Protein AF-A0A949N7Z2-F1 (afdb_monomer)

Radius of gyration: 15.38 Å; Cα contacts (8 Å, |Δi|>4): 351; chains: 1; 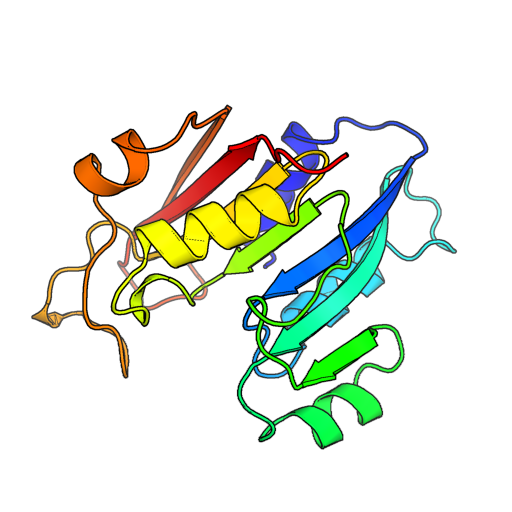bounding box: 38×38×43 Å

Sequence (173 aa):
MVDLLPTIRRLFPSNDIELKVLDVGPRTGAGSALLAQLHDPRSRGKLKMRVTAMDINPRYAKYARYRFPQIDYKVGNIFDTKETYDLVICSHVIEHMNSALQFVNRLVELARSFVVVACPWKEPPERFGTGHIWSVTEEFIDNFDIVDKTVYEGVFYKRGSELIIFAIPGSAE

Structure (mmCIF, N/CA/C/O backbone):
data_AF-A0A949N7Z2-F1
#
_entry.id   AF-A0A949N7Z2-F1
#
loop_
_atom_site.group_PDB
_atom_site.id
_atom_site.type_symbol
_atom_site.label_atom_id
_atom_site.label_alt_id
_atom_site.label_comp_id
_atom_site.label_asym_id
_atom_site.label_entity_id
_atom_site.label_seq_id
_atom_site.pdbx_PDB_ins_code
_atom_site.Cartn_x
_atom_site.Cartn_y
_atom_site.Cartn_z
_atom_site.occupancy
_atom_site.B_iso_or_equiv
_atom_site.auth_seq_id
_atom_site.auth_comp_id
_atom_site.auth_asym_id
_atom_site.auth_atom_id
_atom_site.pdbx_PDB_model_num
ATOM 1 N N . MET A 1 1 ? 8.153 -3.322 2.356 1.00 90.44 1 MET A N 1
ATOM 2 C CA . MET A 1 1 ? 7.463 -3.510 3.659 1.00 90.44 1 MET A CA 1
ATOM 3 C C . MET A 1 1 ? 8.256 -2.962 4.842 1.00 90.44 1 MET A C 1
ATOM 5 O O . MET A 1 1 ? 7.750 -2.055 5.481 1.00 90.44 1 MET A O 1
ATOM 9 N N . VAL A 1 2 ? 9.464 -3.459 5.160 1.00 91.56 2 VAL A N 1
ATOM 10 C CA . VAL A 1 2 ? 10.256 -2.936 6.305 1.00 91.56 2 VAL A CA 1
ATOM 11 C C . VAL A 1 2 ? 10.481 -1.425 6.195 1.00 91.56 2 VAL A C 1
ATOM 13 O O . VAL A 1 2 ? 10.274 -0.703 7.167 1.00 91.56 2 VAL A O 1
ATOM 16 N N . ASP A 1 3 ? 10.781 -0.951 4.986 1.00 92.31 3 ASP A N 1
ATOM 17 C CA . ASP A 1 3 ? 10.988 0.472 4.697 1.00 92.31 3 ASP A CA 1
ATOM 18 C C . ASP A 1 3 ? 9.745 1.345 4.950 1.00 92.31 3 ASP A C 1
ATOM 20 O O . ASP A 1 3 ? 9.874 2.550 5.132 1.00 92.31 3 ASP A O 1
ATOM 24 N N . LEU A 1 4 ? 8.543 0.755 5.021 1.00 94.62 4 LEU A N 1
ATOM 25 C CA . LEU A 1 4 ? 7.292 1.483 5.271 1.00 94.62 4 LEU A CA 1
ATOM 26 C C . LEU A 1 4 ? 7.057 1.772 6.754 1.00 94.62 4 LEU A C 1
ATOM 28 O O . LEU A 1 4 ? 6.265 2.651 7.092 1.00 94.62 4 LEU A O 1
ATOM 32 N N . LEU A 1 5 ? 7.721 1.042 7.657 1.00 93.94 5 LEU A N 1
ATOM 33 C CA . LEU A 1 5 ? 7.472 1.144 9.097 1.00 93.94 5 LEU A CA 1
ATOM 34 C C . LEU A 1 5 ? 7.698 2.561 9.657 1.00 93.94 5 LEU A C 1
ATOM 36 O O . LEU A 1 5 ? 6.887 2.987 10.484 1.00 93.94 5 LEU A O 1
ATOM 40 N N . PRO A 1 6 ? 8.738 3.320 9.249 1.00 94.38 6 PRO A N 1
ATOM 41 C CA . PRO A 1 6 ? 8.899 4.705 9.683 1.00 94.38 6 PRO A CA 1
ATOM 42 C C . PRO A 1 6 ? 7.728 5.604 9.265 1.00 94.38 6 PRO A C 1
ATOM 44 O O . PRO A 1 6 ? 7.231 6.354 10.103 1.00 94.38 6 PRO A O 1
ATOM 47 N N . THR A 1 7 ? 7.255 5.495 8.018 1.00 96.19 7 THR A N 1
ATOM 48 C CA . THR A 1 7 ? 6.094 6.254 7.520 1.00 96.19 7 THR A CA 1
ATOM 49 C C . THR A 1 7 ? 4.829 5.888 8.289 1.00 96.19 7 THR A C 1
ATOM 51 O O . THR A 1 7 ? 4.172 6.770 8.833 1.00 96.19 7 THR A O 1
ATOM 54 N N . ILE A 1 8 ? 4.537 4.595 8.456 1.00 95.69 8 ILE A N 1
ATOM 55 C CA . ILE A 1 8 ? 3.367 4.124 9.218 1.00 95.69 8 ILE A CA 1
ATOM 56 C C . ILE A 1 8 ? 3.365 4.693 10.647 1.00 95.69 8 ILE A C 1
ATOM 58 O O . ILE A 1 8 ? 2.331 5.138 11.136 1.00 95.69 8 ILE A O 1
ATOM 62 N N . ARG A 1 9 ? 4.522 4.731 11.319 1.00 93.06 9 ARG A N 1
ATOM 63 C CA . ARG A 1 9 ? 4.643 5.283 12.680 1.00 93.06 9 ARG A CA 1
ATOM 64 C C . ARG A 1 9 ? 4.422 6.793 12.754 1.00 93.06 9 ARG A C 1
ATOM 66 O O . ARG A 1 9 ? 3.962 7.265 13.790 1.00 93.06 9 ARG A O 1
ATOM 73 N N . ARG A 1 10 ? 4.775 7.543 11.704 1.00 95.00 10 ARG A N 1
ATOM 74 C CA . ARG A 1 10 ? 4.495 8.986 11.622 1.00 95.00 10 ARG A CA 1
ATOM 75 C C . ARG A 1 10 ? 3.010 9.257 11.402 1.00 95.00 10 ARG A C 1
ATOM 77 O O . ARG A 1 10 ? 2.476 10.156 12.036 1.00 95.00 10 ARG A O 1
ATOM 84 N N . LEU A 1 11 ? 2.359 8.459 10.554 1.00 95.88 11 LEU A N 1
ATOM 85 C CA . LEU A 1 11 ? 0.931 8.592 10.240 1.00 95.88 11 LEU A CA 1
ATOM 86 C C . LEU A 1 11 ? 0.024 8.173 11.402 1.00 95.88 11 LEU A C 1
ATOM 88 O O . LEU A 1 11 ? -1.022 8.773 11.622 1.00 95.88 11 LEU A O 1
ATOM 92 N N . PHE A 1 12 ? 0.441 7.165 12.168 1.00 94.44 12 PHE A N 1
ATOM 93 C CA . PHE A 1 12 ? -0.285 6.658 13.330 1.00 94.44 12 PHE A CA 1
ATOM 94 C C . PHE A 1 12 ? 0.573 6.799 14.595 1.00 94.44 12 PHE A C 1
ATOM 96 O O . PHE A 1 12 ? 1.094 5.800 15.111 1.00 94.44 12 PHE A O 1
ATOM 103 N N . PRO A 1 13 ? 0.770 8.036 15.097 1.00 87.44 13 PRO A N 1
ATOM 104 C CA . PRO A 1 13 ? 1.550 8.263 16.302 1.00 87.44 13 PRO A CA 1
ATOM 105 C C . PRO A 1 13 ? 0.893 7.551 17.492 1.00 87.44 13 PRO A C 1
ATOM 107 O O . PRO A 1 13 ? -0.326 7.533 17.629 1.00 87.44 13 PRO A O 1
ATOM 110 N N . SER A 1 14 ? 1.731 6.921 18.320 1.00 69.56 14 SER A N 1
ATOM 111 C CA . SER A 1 14 ? 1.378 5.941 19.363 1.00 69.56 14 SER A CA 1
ATOM 112 C C . SER A 1 14 ? 0.103 6.248 20.167 1.00 69.56 14 SER A C 1
ATOM 114 O O . SER A 1 14 ? 0.172 6.851 21.237 1.00 69.56 14 SER A O 1
ATOM 116 N N . ASN A 1 15 ? -1.017 5.687 19.718 1.00 73.62 15 ASN A N 1
ATOM 117 C CA . ASN A 1 15 ? -2.274 5.559 20.450 1.00 73.62 15 ASN A CA 1
ATOM 118 C C . ASN A 1 15 ? -2.603 4.067 20.590 1.00 73.62 15 ASN A C 1
ATOM 120 O O . ASN A 1 15 ? -2.108 3.268 19.797 1.00 73.62 15 ASN A O 1
ATOM 124 N N . ASP A 1 16 ? -3.372 3.682 21.609 1.00 86.19 16 ASP A N 1
ATOM 125 C CA . ASP A 1 16 ? -3.867 2.306 21.752 1.00 86.19 16 ASP A CA 1
ATOM 126 C C . ASP A 1 16 ? -4.958 2.070 20.696 1.00 86.19 16 ASP A C 1
ATOM 128 O O . ASP A 1 16 ? -6.128 2.385 20.915 1.00 86.19 16 ASP A O 1
ATOM 132 N N . ILE A 1 17 ? -4.539 1.665 19.495 1.00 92.94 17 ILE A N 1
ATOM 133 C CA . ILE A 1 17 ? -5.394 1.563 18.308 1.00 92.94 17 ILE A CA 1
ATOM 134 C C . ILE A 1 17 ? -5.172 0.237 17.591 1.00 92.94 17 ILE A C 1
ATOM 136 O O . ILE A 1 17 ? -4.050 -0.268 17.487 1.00 92.94 17 ILE A O 1
ATOM 140 N N . GLU A 1 18 ? -6.252 -0.298 17.034 1.00 95.50 18 GLU A N 1
ATOM 141 C CA . GLU A 1 18 ? -6.232 -1.469 16.169 1.00 95.50 18 GLU A CA 1
ATOM 142 C C . GLU A 1 18 ? -6.704 -1.082 14.772 1.00 95.50 18 GLU A C 1
ATOM 144 O O . GLU A 1 18 ? -7.826 -0.619 14.599 1.00 95.50 18 GLU A O 1
ATOM 149 N N . LEU A 1 19 ? -5.829 -1.268 13.783 1.00 97.06 19 LEU A N 1
ATOM 150 C CA . LEU A 1 19 ? -6.104 -0.932 12.391 1.00 97.06 19 LEU A CA 1
ATOM 151 C C . LEU A 1 19 ? -6.522 -2.170 11.599 1.00 97.06 19 LEU A C 1
ATOM 153 O O . LEU A 1 19 ? -5.870 -3.218 11.656 1.00 97.06 19 LEU A O 1
ATOM 157 N N . LYS A 1 20 ? -7.553 -2.027 10.770 1.00 98.12 20 LYS A N 1
ATOM 158 C CA . LYS A 1 20 ? -7.827 -2.930 9.653 1.00 98.12 20 LYS A CA 1
ATOM 159 C C . LYS A 1 20 ? -6.954 -2.500 8.472 1.00 98.12 20 LYS A C 1
ATOM 161 O O . LYS A 1 20 ? -7.095 -1.387 7.976 1.00 98.12 20 LYS A O 1
ATOM 166 N N . VAL A 1 21 ? -6.056 -3.371 8.022 1.00 98.62 21 VAL A N 1
ATOM 167 C CA . VAL A 1 21 ? -5.046 -3.046 7.002 1.00 98.62 21 VAL A CA 1
ATOM 168 C C . VAL A 1 21 ? -5.258 -3.886 5.749 1.00 98.62 21 VAL A C 1
ATOM 170 O O . VAL A 1 21 ? -5.445 -5.099 5.852 1.00 98.62 21 VAL A O 1
ATOM 173 N N . LEU A 1 22 ? -5.191 -3.255 4.578 1.00 98.81 22 LEU A N 1
ATOM 174 C CA . LEU A 1 22 ? -5.117 -3.930 3.282 1.00 98.81 22 LEU A CA 1
ATOM 175 C C . LEU A 1 22 ? -3.716 -3.766 2.692 1.00 98.81 22 LEU A C 1
ATOM 177 O O . LEU A 1 22 ? -3.254 -2.646 2.529 1.00 98.81 22 LEU A O 1
ATOM 181 N N . ASP A 1 23 ? -3.066 -4.866 2.331 1.00 98.75 23 ASP A N 1
ATOM 182 C CA . ASP A 1 23 ? -1.839 -4.884 1.529 1.00 98.75 23 ASP A CA 1
ATOM 183 C C . ASP A 1 23 ? -2.171 -5.374 0.111 1.00 98.75 23 ASP A C 1
ATOM 185 O O . ASP A 1 23 ? -2.605 -6.518 -0.070 1.00 98.75 23 ASP A O 1
ATOM 189 N N . VAL A 1 24 ? -2.029 -4.492 -0.880 1.00 98.62 24 VAL A N 1
ATOM 190 C CA . VAL A 1 24 ? -2.390 -4.723 -2.286 1.00 98.62 24 VAL A CA 1
ATOM 191 C C . VAL A 1 24 ? -1.158 -5.140 -3.084 1.00 98.62 24 VAL A C 1
ATOM 193 O O . VAL A 1 24 ? -0.130 -4.469 -3.052 1.00 98.62 24 VAL A O 1
ATOM 196 N N . GLY A 1 25 ? -1.279 -6.239 -3.831 1.00 97.56 25 GLY A N 1
ATOM 197 C CA . GLY A 1 25 ? -0.173 -6.857 -4.574 1.00 97.56 25 GLY A CA 1
ATOM 198 C C . GLY A 1 25 ? 0.922 -7.481 -3.692 1.00 97.56 25 GLY A C 1
ATOM 199 O O . GLY A 1 25 ? 2.108 -7.317 -3.979 1.00 97.56 25 GLY A O 1
ATOM 200 N N . PRO A 1 26 ? 0.579 -8.231 -2.627 1.00 96.88 26 PRO A N 1
ATOM 201 C CA . PRO A 1 26 ? 1.540 -8.784 -1.673 1.00 96.88 26 PRO A CA 1
ATOM 202 C C . PRO A 1 26 ? 2.389 -9.929 -2.254 1.00 96.88 26 PRO A C 1
ATOM 204 O O . PRO A 1 26 ? 3.306 -10.426 -1.586 1.00 96.88 26 PRO A O 1
ATOM 207 N N . ARG A 1 27 ? 2.056 -10.423 -3.457 1.00 95.44 27 ARG A N 1
ATOM 208 C CA . ARG A 1 27 ? 2.659 -11.576 -4.128 1.00 95.44 27 ARG A CA 1
ATOM 209 C C . ARG A 1 27 ? 2.687 -12.808 -3.229 1.00 95.44 27 ARG A C 1
ATOM 211 O O . ARG A 1 27 ? 1.705 -13.531 -3.145 1.00 95.44 27 ARG A O 1
ATOM 218 N N . THR A 1 28 ? 3.790 -13.073 -2.533 1.00 97.00 28 THR A N 1
ATOM 219 C CA . THR A 1 28 ? 3.919 -14.246 -1.651 1.00 97.00 28 THR A CA 1
ATOM 220 C C . THR A 1 28 ? 3.220 -14.077 -0.302 1.00 97.00 28 THR A C 1
ATOM 222 O O . THR A 1 28 ? 3.041 -15.071 0.398 1.00 97.00 28 THR A O 1
ATOM 225 N N . GLY A 1 29 ? 2.861 -12.849 0.088 1.00 97.69 29 GLY A N 1
ATOM 226 C CA . GLY A 1 29 ? 2.313 -12.537 1.413 1.00 97.69 29 GLY A CA 1
ATOM 227 C C . GLY A 1 29 ? 3.365 -12.387 2.516 1.00 97.69 29 GLY A C 1
ATOM 228 O O . GLY A 1 29 ? 3.009 -12.097 3.652 1.00 97.69 29 GLY A O 1
ATOM 229 N N . ALA A 1 30 ? 4.659 -12.556 2.219 1.00 97.25 30 ALA A N 1
ATOM 230 C CA . ALA A 1 30 ? 5.707 -12.519 3.243 1.00 97.25 30 ALA A CA 1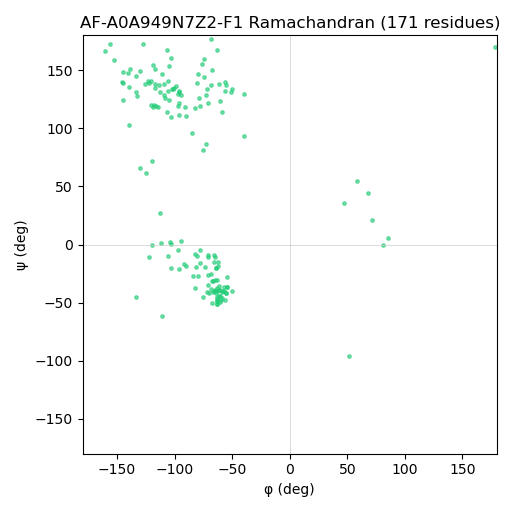
ATOM 231 C C . ALA A 1 30 ? 5.843 -11.139 3.917 1.00 97.25 30 ALA A C 1
ATOM 233 O O . ALA A 1 30 ? 6.027 -11.062 5.131 1.00 97.25 30 ALA A O 1
ATOM 234 N N . GLY A 1 31 ? 5.720 -10.052 3.145 1.00 96.94 31 GLY A N 1
ATOM 235 C CA . GLY A 1 31 ? 5.715 -8.689 3.683 1.00 96.94 31 GLY A CA 1
ATOM 236 C C . GLY A 1 31 ? 4.517 -8.450 4.601 1.00 96.94 31 GLY A C 1
ATOM 237 O O . GLY A 1 31 ? 4.692 -8.059 5.753 1.00 96.94 31 GLY A O 1
ATOM 238 N N . SER A 1 32 ? 3.313 -8.772 4.128 1.00 98.25 32 SER A N 1
ATOM 239 C CA . SER A 1 32 ? 2.068 -8.657 4.898 1.00 98.25 32 SER A CA 1
ATOM 240 C C . SER A 1 32 ? 2.122 -9.482 6.189 1.00 98.25 32 SER A C 1
ATOM 242 O O . SER A 1 32 ? 1.710 -9.020 7.250 1.00 98.25 32 SER A O 1
ATOM 244 N N . ALA A 1 33 ? 2.693 -10.687 6.124 1.00 98.19 33 ALA A N 1
ATOM 245 C CA . ALA A 1 33 ? 2.874 -11.576 7.266 1.00 98.19 33 ALA A CA 1
ATOM 246 C C . ALA A 1 33 ? 3.842 -11.019 8.317 1.00 98.19 33 ALA A C 1
ATOM 248 O O . ALA A 1 33 ? 3.576 -11.152 9.513 1.00 98.19 33 ALA A O 1
ATOM 249 N N . LEU A 1 34 ? 4.939 -10.388 7.883 1.00 97.25 34 LEU A N 1
ATOM 250 C CA . LEU A 1 34 ? 5.863 -9.690 8.776 1.00 97.25 34 LEU A CA 1
ATOM 251 C C . LEU A 1 34 ? 5.165 -8.516 9.471 1.00 97.25 34 LEU A C 1
ATOM 253 O O . LEU A 1 34 ? 5.290 -8.367 10.684 1.00 97.25 34 LEU A O 1
ATOM 257 N N . LEU A 1 35 ? 4.401 -7.717 8.718 1.00 96.94 35 LEU A N 1
ATOM 258 C CA . LEU A 1 35 ? 3.638 -6.596 9.267 1.00 96.94 35 LEU A CA 1
ATOM 259 C C . LEU A 1 35 ? 2.634 -7.074 10.329 1.00 96.94 35 LEU A C 1
ATOM 261 O O . LEU A 1 35 ? 2.619 -6.549 11.441 1.00 96.94 35 LEU A O 1
ATOM 265 N N . ALA A 1 36 ? 1.868 -8.125 10.023 1.00 97.31 36 ALA A N 1
ATOM 266 C CA . ALA A 1 36 ? 0.918 -8.734 10.953 1.00 97.31 36 ALA A CA 1
ATOM 267 C C . ALA A 1 36 ? 1.596 -9.268 12.224 1.00 97.31 36 ALA A C 1
ATOM 269 O O . ALA A 1 36 ? 1.062 -9.123 13.318 1.00 97.31 36 ALA A O 1
ATOM 270 N N . GLN A 1 37 ? 2.788 -9.858 12.098 1.00 96.44 37 GLN A N 1
ATOM 271 C CA . GLN A 1 37 ? 3.530 -10.386 13.242 1.00 96.44 37 GLN A CA 1
ATOM 272 C C . GLN A 1 37 ? 4.067 -9.273 14.154 1.00 96.44 37 GLN A C 1
ATOM 274 O O . GLN A 1 37 ? 3.996 -9.396 15.377 1.00 96.44 37 GLN A O 1
ATOM 279 N N . LEU A 1 38 ? 4.590 -8.184 13.581 1.00 94.81 38 LEU A N 1
ATOM 280 C CA . LEU A 1 38 ? 5.096 -7.038 14.347 1.00 94.81 38 LEU A CA 1
ATOM 281 C C . LEU A 1 38 ? 3.980 -6.297 15.099 1.00 94.81 38 LEU A C 1
ATOM 283 O O . LEU A 1 38 ? 4.223 -5.761 16.181 1.00 94.81 38 LEU A O 1
ATOM 287 N N . HIS A 1 39 ? 2.771 -6.294 14.539 1.00 95.12 39 HIS A N 1
ATOM 288 C CA . HIS A 1 39 ? 1.603 -5.580 15.055 1.00 95.12 39 HIS A CA 1
ATOM 289 C C . HIS A 1 39 ? 0.494 -6.516 15.560 1.00 95.12 39 HIS A C 1
ATOM 291 O O . HIS A 1 39 ? -0.678 -6.138 15.574 1.00 95.12 39 HIS A O 1
ATOM 297 N N . ASP A 1 40 ? 0.850 -7.728 15.998 1.00 95.44 40 ASP A N 1
ATOM 298 C CA . ASP A 1 40 ? -0.122 -8.725 16.459 1.00 95.44 40 ASP A CA 1
ATOM 299 C C . ASP A 1 40 ? -0.995 -8.141 17.594 1.00 95.44 40 ASP A C 1
ATOM 301 O O . ASP A 1 40 ? -0.439 -7.571 18.548 1.00 95.44 40 ASP A O 1
ATOM 305 N N . PRO A 1 41 ? -2.335 -8.280 17.548 1.00 91.75 41 PRO A N 1
ATOM 306 C CA . PRO A 1 41 ? -3.230 -7.796 18.603 1.00 91.75 41 PRO A CA 1
ATOM 307 C C . PRO A 1 41 ? -2.880 -8.313 20.007 1.00 91.75 41 PRO A C 1
ATOM 309 O O . PRO A 1 41 ? -3.087 -7.615 20.995 1.00 91.75 41 PRO A O 1
ATOM 312 N N . ARG A 1 42 ? -2.265 -9.497 20.109 1.00 92.00 42 ARG A N 1
ATOM 313 C CA . ARG A 1 42 ? -1.827 -10.118 21.372 1.00 92.00 42 ARG A CA 1
ATOM 314 C C . ARG A 1 42 ? -0.481 -9.594 21.878 1.00 92.00 42 ARG A C 1
ATOM 316 O O . ARG A 1 42 ? -0.054 -9.958 22.972 1.00 92.00 42 ARG A O 1
ATOM 323 N N . SER A 1 43 ? 0.228 -8.783 21.090 1.00 91.38 43 SER A N 1
ATOM 324 C CA . SER A 1 43 ? 1.493 -8.167 21.510 1.00 91.38 43 SER A CA 1
ATOM 325 C C . SER A 1 43 ? 1.271 -7.123 22.619 1.00 91.38 43 SER A C 1
ATOM 327 O O . SER A 1 43 ? 0.142 -6.802 22.977 1.00 91.38 43 SER A O 1
ATOM 329 N N . ARG A 1 44 ? 2.342 -6.517 23.146 1.00 90.19 44 ARG A N 1
ATOM 330 C CA . ARG A 1 44 ? 2.249 -5.349 24.052 1.00 90.19 44 ARG A CA 1
ATOM 331 C C . ARG A 1 44 ? 2.371 -3.996 23.334 1.00 90.19 44 ARG A C 1
ATOM 333 O O . ARG A 1 44 ? 2.398 -2.962 23.991 1.00 90.19 44 ARG A O 1
ATOM 340 N N . GLY A 1 45 ? 2.487 -3.988 22.001 1.00 89.50 45 GLY A N 1
ATOM 341 C CA . GLY A 1 45 ? 2.572 -2.747 21.221 1.00 89.50 45 GLY A CA 1
ATOM 342 C C . GLY A 1 45 ? 1.262 -1.958 21.264 1.00 89.50 45 GLY A C 1
ATOM 343 O O . GLY A 1 45 ? 0.207 -2.566 21.371 1.00 89.50 45 GLY A O 1
ATOM 344 N N . LYS A 1 46 ? 1.312 -0.628 21.169 1.00 91.94 46 LYS A N 1
ATOM 345 C CA . LYS A 1 46 ? 0.098 0.214 21.161 1.00 91.94 46 LYS A CA 1
ATOM 346 C C . LYS A 1 46 ? -0.600 0.256 19.796 1.00 91.94 46 LYS A C 1
ATOM 348 O O . LYS A 1 46 ? -1.806 0.410 19.725 1.00 91.94 46 LYS A O 1
ATOM 353 N N . LEU A 1 47 ? 0.162 0.062 18.720 1.00 93.88 47 LEU A N 1
ATOM 354 C CA . LEU A 1 47 ? -0.358 -0.031 17.359 1.00 93.88 47 LEU A CA 1
ATOM 355 C C . LEU A 1 47 ? -0.551 -1.500 16.974 1.00 93.88 47 LEU A C 1
ATOM 357 O O . LEU A 1 47 ? 0.440 -2.223 16.811 1.00 93.88 47 LEU A O 1
ATOM 361 N N . LYS A 1 48 ? -1.807 -1.920 16.821 1.00 95.81 48 LYS A N 1
ATOM 362 C CA . LYS A 1 48 ? -2.199 -3.262 16.369 1.00 95.81 48 LYS A CA 1
ATOM 363 C C . LYS A 1 48 ? -2.680 -3.238 14.927 1.00 95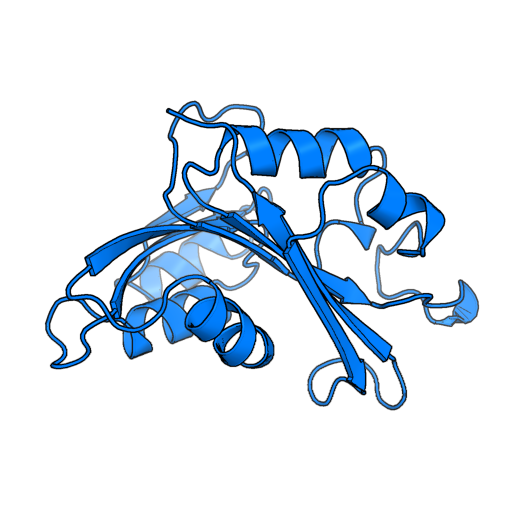.81 48 LYS A C 1
ATOM 365 O O . LYS A 1 48 ? -3.190 -2.222 14.462 1.00 95.81 48 LYS A O 1
ATOM 370 N N . MET A 1 49 ? -2.558 -4.366 14.232 1.00 96.81 49 MET A N 1
ATOM 371 C CA . MET A 1 49 ? -3.038 -4.502 12.858 1.00 96.81 49 MET A CA 1
ATOM 372 C C . MET A 1 49 ? -3.689 -5.861 12.609 1.00 96.81 49 MET A C 1
ATOM 374 O O . MET A 1 49 ? -3.130 -6.905 12.949 1.00 96.81 49 MET A O 1
ATOM 378 N N . ARG A 1 50 ? -4.836 -5.848 11.925 1.00 97.94 50 ARG A N 1
ATOM 379 C CA . ARG A 1 50 ? -5.402 -7.011 11.231 1.00 97.94 50 ARG A CA 1
ATOM 380 C C . ARG A 1 50 ? -5.145 -6.865 9.742 1.00 97.94 50 ARG A C 1
ATOM 382 O O . ARG A 1 50 ? -5.738 -6.006 9.096 1.00 97.94 50 ARG A O 1
ATOM 389 N N . VAL A 1 51 ? -4.258 -7.699 9.208 1.00 98.56 51 VAL A N 1
ATOM 390 C CA . VAL A 1 51 ? -3.774 -7.565 7.831 1.00 98.56 51 VAL A CA 1
ATOM 391 C C . VAL A 1 51 ? -4.540 -8.496 6.895 1.00 98.56 51 VAL A C 1
ATOM 393 O O . VAL A 1 51 ? -4.498 -9.719 7.034 1.00 98.56 51 VAL A O 1
ATOM 396 N N . THR A 1 52 ? -5.210 -7.897 5.914 1.00 98.69 52 THR A N 1
ATOM 397 C CA . THR A 1 52 ? -5.692 -8.561 4.700 1.00 98.69 52 THR A CA 1
ATOM 398 C C . THR A 1 52 ? -4.667 -8.345 3.596 1.00 98.69 52 THR A C 1
ATOM 400 O O . THR A 1 52 ? -4.219 -7.225 3.379 1.00 98.69 52 THR A O 1
ATOM 403 N N . ALA A 1 53 ? -4.302 -9.406 2.889 1.00 98.56 53 ALA A N 1
ATOM 404 C CA . ALA A 1 53 ? -3.377 -9.365 1.765 1.00 98.56 53 ALA A CA 1
ATOM 405 C C . ALA A 1 53 ? -4.153 -9.751 0.496 1.00 98.56 53 ALA A C 1
ATOM 407 O O . ALA A 1 53 ? -4.701 -10.852 0.436 1.00 98.56 53 ALA A O 1
ATOM 408 N N . MET A 1 54 ? -4.245 -8.858 -0.492 1.00 98.62 54 MET A N 1
ATOM 409 C CA . MET A 1 54 ? -5.037 -9.078 -1.708 1.00 98.62 54 MET A CA 1
ATOM 410 C C . MET A 1 54 ? -4.167 -9.011 -2.957 1.00 98.62 54 MET A C 1
ATOM 412 O O . MET A 1 54 ? -3.572 -7.977 -3.257 1.00 98.62 54 MET A O 1
ATOM 416 N N . ASP A 1 55 ? -4.131 -10.109 -3.706 1.00 98.12 55 ASP A N 1
ATOM 417 C CA . ASP A 1 55 ? -3.421 -10.196 -4.981 1.00 98.12 55 ASP A CA 1
ATOM 418 C C . ASP A 1 55 ? -4.377 -10.623 -6.098 1.00 98.12 55 ASP A C 1
ATOM 420 O O . ASP A 1 55 ? -5.220 -11.503 -5.904 1.00 98.12 55 ASP A O 1
ATOM 424 N N . ILE A 1 56 ? -4.237 -10.031 -7.285 1.00 97.06 56 ILE A N 1
ATOM 425 C CA . ILE A 1 56 ? -5.013 -10.445 -8.461 1.00 97.06 56 ILE A CA 1
ATOM 426 C C . ILE A 1 56 ? -4.546 -11.812 -8.980 1.00 97.06 56 ILE A C 1
ATOM 428 O O . ILE A 1 56 ? -5.313 -12.554 -9.593 1.00 97.06 56 ILE A O 1
ATOM 432 N N . ASN A 1 57 ? -3.284 -12.172 -8.727 1.00 95.75 57 ASN A N 1
ATOM 433 C CA . ASN A 1 57 ? -2.683 -13.397 -9.215 1.00 95.75 57 ASN A CA 1
ATOM 434 C C . ASN A 1 57 ? -2.870 -14.553 -8.209 1.00 95.75 57 ASN A C 1
ATOM 436 O O . ASN A 1 57 ? -2.304 -14.531 -7.113 1.00 95.75 57 ASN A O 1
ATOM 440 N N . PRO A 1 58 ? -3.561 -15.646 -8.584 1.00 97.38 58 PRO A N 1
ATOM 441 C CA . PRO A 1 58 ? -3.802 -16.768 -7.676 1.00 97.38 58 PRO A CA 1
ATOM 442 C C . PRO A 1 58 ? -2.552 -17.604 -7.357 1.00 97.38 58 PRO A C 1
ATOM 444 O O . PRO A 1 58 ? -2.606 -18.455 -6.464 1.00 97.38 58 PRO A O 1
ATOM 447 N N . ARG A 1 59 ? -1.431 -17.404 -8.067 1.00 97.44 59 ARG A N 1
ATOM 448 C CA . ARG A 1 59 ? -0.239 -18.274 -8.045 1.00 97.44 59 ARG A CA 1
ATOM 449 C C . ARG A 1 59 ? 0.266 -18.605 -6.642 1.00 97.44 59 ARG A C 1
ATOM 451 O O . ARG A 1 59 ? 0.688 -19.734 -6.406 1.00 97.44 59 ARG A O 1
ATOM 458 N N . TYR A 1 60 ? 0.248 -17.641 -5.725 1.00 97.44 60 TYR A N 1
ATOM 459 C CA . TYR A 1 60 ? 0.794 -17.814 -4.376 1.00 97.44 60 TYR A CA 1
ATOM 460 C C . TYR A 1 60 ? -0.271 -18.032 -3.300 1.00 97.44 60 TYR A C 1
ATOM 462 O O . TYR A 1 60 ? 0.087 -18.262 -2.149 1.00 97.44 60 TYR A O 1
ATOM 470 N N . ALA A 1 61 ? -1.560 -18.052 -3.648 1.00 97.62 61 ALA A N 1
ATOM 471 C CA . ALA A 1 61 ? -2.642 -18.095 -2.666 1.00 97.62 61 ALA A CA 1
ATOM 472 C C . ALA A 1 61 ? -2.576 -19.323 -1.748 1.00 97.62 61 ALA A C 1
ATOM 474 O O . ALA A 1 61 ? -2.675 -19.200 -0.528 1.00 97.62 61 ALA A O 1
ATOM 475 N N . LYS A 1 62 ? -2.351 -20.518 -2.315 1.00 97.94 62 LYS A N 1
ATOM 476 C CA . LYS A 1 62 ? -2.221 -21.755 -1.523 1.00 97.94 62 LYS A CA 1
ATOM 477 C C . LYS A 1 62 ? -1.001 -21.708 -0.600 1.00 97.94 62 LYS A C 1
ATOM 479 O O . LYS A 1 62 ? -1.095 -22.115 0.554 1.00 97.94 62 LYS A O 1
ATOM 484 N N . TYR A 1 63 ? 0.123 -21.202 -1.107 1.00 98.06 63 TYR A N 1
ATOM 485 C CA . TYR A 1 63 ? 1.349 -21.045 -0.327 1.00 98.06 63 TYR A CA 1
ATOM 486 C C . TYR A 1 63 ? 1.144 -20.067 0.833 1.00 98.06 63 TYR A C 1
ATOM 488 O O . TYR A 1 63 ? 1.432 -20.419 1.972 1.00 98.06 63 TYR A O 1
ATOM 496 N N . ALA A 1 64 ? 0.606 -18.879 0.558 1.00 98.12 64 ALA A N 1
ATOM 497 C CA . ALA A 1 64 ? 0.428 -17.829 1.550 1.00 98.12 64 ALA A CA 1
ATOM 498 C C . ALA A 1 64 ? -0.534 -18.260 2.663 1.00 98.12 64 ALA A C 1
ATOM 500 O O . ALA A 1 64 ? -0.186 -18.159 3.834 1.00 98.12 64 ALA A O 1
ATOM 501 N N . ARG A 1 65 ? -1.688 -18.844 2.308 1.00 97.75 65 ARG A N 1
ATOM 502 C CA . ARG A 1 65 ? -2.670 -19.350 3.286 1.00 97.75 65 ARG A CA 1
ATOM 503 C C . ARG A 1 65 ? -2.105 -20.452 4.179 1.00 97.75 65 ARG A C 1
ATOM 505 O O . ARG A 1 65 ? -2.451 -20.521 5.351 1.00 97.75 65 ARG A O 1
ATOM 512 N N . TYR A 1 66 ? -1.236 -21.308 3.639 1.00 98.00 66 TYR A N 1
ATOM 513 C CA . TYR A 1 66 ? -0.576 -22.350 4.425 1.00 98.00 66 TYR A CA 1
ATOM 514 C C . TYR A 1 66 ? 0.541 -21.786 5.312 1.00 98.00 66 TYR A C 1
ATOM 516 O O . TYR A 1 66 ? 0.660 -22.146 6.481 1.00 98.00 66 TYR A O 1
ATOM 524 N N . ARG A 1 67 ? 1.390 -20.914 4.758 1.00 98.25 67 ARG A N 1
ATOM 525 C CA . ARG A 1 67 ? 2.625 -20.466 5.413 1.00 98.25 67 ARG A CA 1
ATOM 526 C C . ARG A 1 67 ? 2.415 -19.316 6.395 1.00 98.25 67 ARG A C 1
ATOM 528 O O . ARG A 1 67 ? 3.219 -19.178 7.323 1.00 98.25 67 ARG A O 1
ATOM 535 N N . PHE A 1 68 ? 1.383 -18.509 6.170 1.00 98.00 68 PHE A N 1
ATOM 536 C CA . PHE A 1 68 ? 1.084 -17.289 6.909 1.00 98.00 68 PHE A CA 1
ATOM 537 C C . PHE A 1 68 ? -0.383 -17.281 7.376 1.00 98.00 68 PHE A C 1
ATOM 539 O O . PHE A 1 68 ? -1.172 -16.454 6.926 1.00 98.00 68 PHE A O 1
ATOM 546 N N . PRO A 1 69 ? -0.781 -18.190 8.285 1.00 96.50 69 PRO A N 1
ATOM 547 C CA . PRO A 1 69 ? -2.163 -18.270 8.766 1.00 96.50 69 PRO A CA 1
ATOM 548 C C . PRO A 1 69 ? -2.614 -17.032 9.562 1.00 96.50 69 PRO A C 1
ATOM 550 O O . PRO A 1 69 ? -3.793 -16.898 9.868 1.00 96.50 69 PRO A O 1
ATOM 553 N N . GLN A 1 70 ? -1.691 -16.135 9.923 1.00 95.88 70 GLN A N 1
ATOM 554 C CA . GLN A 1 70 ? -1.990 -14.888 10.626 1.00 95.88 70 GLN A CA 1
ATOM 555 C C . GLN A 1 70 ? -2.491 -13.751 9.719 1.00 95.88 70 GLN A C 1
ATOM 557 O O . GLN A 1 70 ? -2.897 -12.717 10.244 1.00 95.88 70 GLN A O 1
ATOM 562 N N . ILE A 1 71 ? -2.433 -13.905 8.391 1.00 97.94 71 ILE A N 1
ATOM 563 C CA . ILE A 1 71 ? -2.984 -12.930 7.437 1.00 97.94 71 ILE A CA 1
ATOM 564 C C . ILE A 1 71 ? -4.198 -13.511 6.717 1.00 97.94 71 ILE A C 1
ATOM 566 O O . ILE A 1 71 ? -4.236 -14.701 6.403 1.00 97.94 71 ILE A O 1
ATOM 570 N N . ASP A 1 72 ? -5.165 -12.656 6.393 1.00 98.06 72 ASP A N 1
ATOM 571 C CA . ASP A 1 72 ? -6.263 -13.020 5.497 1.00 98.06 72 ASP A CA 1
ATOM 572 C C . ASP A 1 72 ? -5.819 -12.825 4.040 1.00 98.06 72 ASP A C 1
ATOM 574 O O . ASP A 1 72 ? -5.823 -11.708 3.522 1.00 98.06 72 ASP A O 1
ATOM 578 N N . TYR A 1 73 ? -5.360 -13.901 3.390 1.00 98.56 73 TYR A N 1
ATOM 579 C CA . TYR A 1 73 ? -4.903 -13.847 1.998 1.00 98.56 73 TYR A CA 1
ATOM 580 C C . TYR A 1 73 ? -6.049 -14.116 1.009 1.00 98.56 73 TYR A C 1
ATOM 582 O O . TYR A 1 73 ? -6.515 -15.258 0.831 1.00 98.56 73 TYR A O 1
ATOM 590 N N . LYS A 1 74 ? -6.440 -13.068 0.283 1.00 98.19 74 LYS A N 1
ATOM 591 C CA . LYS A 1 74 ? -7.502 -13.071 -0.725 1.00 98.19 74 LYS A CA 1
ATOM 592 C C . LYS A 1 74 ? -6.910 -13.025 -2.134 1.00 98.19 74 LYS A C 1
ATOM 594 O O . LYS A 1 74 ? -5.943 -12.319 -2.401 1.00 98.19 74 LYS A O 1
ATOM 599 N N . VAL A 1 75 ? -7.524 -13.783 -3.041 1.00 98.44 75 VAL A N 1
ATOM 600 C CA . VAL A 1 75 ? -7.323 -13.588 -4.482 1.00 98.44 75 VAL A CA 1
ATOM 601 C C . VAL A 1 75 ? -8.476 -12.728 -4.954 1.00 98.44 75 VAL A C 1
ATOM 603 O O . VAL A 1 75 ? -9.626 -13.116 -4.743 1.00 98.44 75 VAL A O 1
ATOM 606 N N . GLY A 1 76 ? -8.190 -11.577 -5.544 1.00 97.50 76 GLY A N 1
ATOM 607 C CA . GLY A 1 76 ? -9.242 -10.659 -5.954 1.00 97.50 76 GLY A CA 1
ATOM 608 C C . GLY A 1 76 ? -8.719 -9.382 -6.581 1.00 97.50 76 GLY A C 1
ATOM 609 O O . GLY A 1 76 ? -7.524 -9.090 -6.553 1.00 97.50 76 GLY A O 1
ATOM 610 N N . ASN A 1 77 ? -9.652 -8.631 -7.150 1.00 97.25 77 ASN A N 1
ATOM 611 C CA . ASN A 1 77 ? -9.405 -7.329 -7.732 1.00 97.25 77 ASN A CA 1
ATOM 612 C C . ASN A 1 77 ? -9.956 -6.236 -6.803 1.00 97.25 77 ASN A C 1
ATOM 614 O O . ASN A 1 77 ? -11.099 -6.308 -6.351 1.00 97.25 77 ASN A O 1
ATOM 618 N N . ILE A 1 78 ? -9.155 -5.203 -6.534 1.00 97.69 78 ILE A N 1
ATOM 619 C CA . ILE A 1 78 ? -9.539 -4.084 -5.661 1.00 97.69 78 ILE A CA 1
ATOM 620 C C . ILE A 1 78 ? -10.716 -3.263 -6.217 1.00 97.69 78 ILE A C 1
ATOM 622 O O . ILE A 1 78 ? -11.403 -2.569 -5.467 1.00 97.69 78 ILE A O 1
ATOM 626 N N . PHE A 1 79 ? -10.973 -3.347 -7.524 1.00 97.69 79 PHE A N 1
ATOM 627 C CA . PHE A 1 79 ? -12.130 -2.707 -8.150 1.00 97.69 79 PHE A CA 1
ATOM 628 C C . PHE A 1 79 ? -13.453 -3.426 -7.830 1.00 97.69 79 PHE A C 1
ATOM 630 O O . PHE A 1 79 ? -14.507 -2.803 -7.908 1.00 97.69 79 PHE A O 1
ATOM 637 N N . ASP A 1 80 ? -13.405 -4.690 -7.393 1.00 97.56 80 ASP A N 1
ATOM 638 C CA . ASP A 1 80 ? -14.603 -5.497 -7.120 1.00 97.56 80 ASP A CA 1
ATOM 639 C C . ASP A 1 80 ? -15.008 -5.487 -5.635 1.00 97.56 80 ASP A C 1
ATOM 641 O O . ASP A 1 80 ? -16.153 -5.788 -5.288 1.00 97.56 80 ASP A O 1
ATOM 645 N N . THR A 1 81 ? -14.080 -5.163 -4.729 1.00 94.94 81 THR A N 1
ATOM 646 C CA . THR A 1 81 ? -14.364 -5.120 -3.286 1.00 94.94 81 THR A CA 1
ATOM 647 C C . THR A 1 81 ? -15.069 -3.825 -2.894 1.00 94.94 81 THR A C 1
ATOM 649 O O . THR A 1 81 ? -14.789 -2.777 -3.455 1.00 94.94 81 THR A O 1
ATOM 652 N N . LYS A 1 82 ? -15.951 -3.875 -1.894 1.00 95.31 82 LYS A N 1
ATOM 653 C CA . LYS A 1 82 ? -16.536 -2.687 -1.238 1.00 95.31 82 LYS A CA 1
ATOM 654 C C . LYS A 1 82 ? -16.068 -2.522 0.209 1.00 95.31 82 LYS A C 1
ATOM 656 O O . LYS A 1 82 ? -16.531 -1.626 0.904 1.00 95.31 82 LYS A O 1
ATOM 661 N N . GLU A 1 83 ? -15.207 -3.420 0.687 1.00 97.50 83 GLU A N 1
ATOM 662 C CA . GLU A 1 83 ? -14.663 -3.325 2.038 1.00 97.50 83 GLU A CA 1
ATOM 663 C C . GLU A 1 83 ? -13.728 -2.122 2.163 1.00 97.50 83 GLU A C 1
ATOM 665 O O . GLU A 1 83 ? -12.871 -1.926 1.308 1.00 97.50 83 GLU A O 1
ATOM 670 N N . THR A 1 84 ? -13.837 -1.387 3.267 1.00 98.44 84 THR A N 1
ATOM 671 C CA . THR A 1 84 ? -12.921 -0.295 3.616 1.00 98.44 84 THR A CA 1
ATOM 672 C C . THR A 1 84 ? -11.930 -0.739 4.697 1.00 98.44 84 THR A C 1
ATOM 674 O O . THR A 1 84 ? -12.136 -1.754 5.387 1.00 98.44 84 THR A O 1
ATOM 677 N N . TYR A 1 85 ? -10.820 -0.011 4.801 1.00 98.69 85 TYR A N 1
ATOM 678 C CA . TYR A 1 85 ? -9.660 -0.307 5.644 1.00 98.69 85 TYR A CA 1
ATOM 679 C C . TYR A 1 85 ? -9.123 0.987 6.251 1.00 98.69 85 TYR A C 1
ATOM 681 O O . TYR A 1 85 ? -9.175 2.025 5.613 1.00 98.69 85 TYR A O 1
ATOM 689 N N . ASP A 1 86 ? -8.565 0.951 7.458 1.00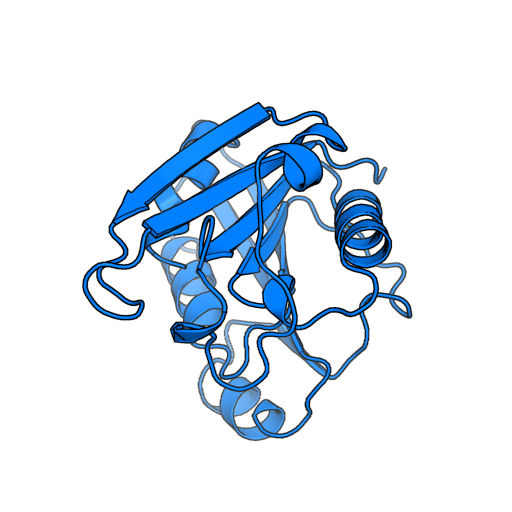 98.31 86 ASP A N 1
ATOM 690 C CA . ASP A 1 86 ? -7.952 2.144 8.061 1.00 98.31 86 ASP A CA 1
ATOM 691 C C . ASP A 1 86 ? -6.681 2.562 7.314 1.00 98.31 86 ASP A C 1
ATOM 693 O O . ASP A 1 86 ? -6.425 3.747 7.102 1.00 98.31 86 ASP A O 1
ATOM 697 N N . LEU A 1 87 ? -5.909 1.568 6.873 1.00 98.62 87 LEU A N 1
ATOM 698 C CA . LEU A 1 87 ? -4.669 1.746 6.130 1.00 98.62 87 LEU A CA 1
ATOM 699 C C . LEU A 1 87 ? -4.654 0.828 4.908 1.00 98.62 87 LEU A C 1
ATOM 701 O O . LEU A 1 87 ? -4.812 -0.388 5.034 1.00 98.62 87 LEU A O 1
ATOM 705 N N . VAL A 1 88 ? -4.398 1.405 3.738 1.00 98.88 88 VAL A N 1
ATOM 706 C CA . VAL A 1 88 ? -4.136 0.663 2.501 1.00 98.88 88 VAL A CA 1
ATOM 707 C C . VAL A 1 88 ? -2.664 0.819 2.133 1.00 98.88 88 VAL A C 1
ATOM 709 O O . VAL A 1 88 ? -2.138 1.925 2.080 1.00 98.88 88 VAL A O 1
ATOM 712 N N . ILE A 1 89 ? -1.981 -0.291 1.885 1.00 98.81 89 ILE A N 1
ATOM 713 C CA . ILE A 1 89 ? -0.581 -0.343 1.475 1.00 98.81 89 ILE A CA 1
ATOM 714 C C . ILE A 1 89 ? -0.517 -0.878 0.050 1.00 98.81 89 ILE A C 1
ATOM 716 O O . ILE A 1 89 ? -1.199 -1.840 -0.295 1.00 98.81 89 ILE A O 1
ATOM 720 N N . CYS A 1 90 ? 0.325 -0.263 -0.773 1.00 98.25 90 CYS A N 1
ATOM 721 C CA . CYS A 1 90 ? 0.585 -0.701 -2.135 1.00 98.25 90 CYS A CA 1
ATOM 722 C C . CYS A 1 90 ? 2.079 -0.556 -2.436 1.00 98.25 90 CYS A C 1
ATOM 724 O O . CYS A 1 90 ? 2.577 0.546 -2.661 1.00 98.25 90 CYS A O 1
ATOM 726 N N . SER A 1 91 ? 2.817 -1.666 -2.414 1.00 95.81 91 SER A N 1
ATOM 727 C CA . SER A 1 91 ? 4.274 -1.659 -2.586 1.00 95.81 91 SER A CA 1
ATOM 728 C C . SER A 1 91 ? 4.680 -2.441 -3.828 1.00 95.81 91 SER A C 1
ATOM 730 O O . SER A 1 91 ? 4.445 -3.642 -3.893 1.00 95.81 91 SER A O 1
ATOM 732 N N . HIS A 1 92 ? 5.349 -1.769 -4.764 1.00 94.19 92 HIS A N 1
ATOM 733 C CA . HIS A 1 92 ? 5.843 -2.323 -6.025 1.00 94.19 92 HIS A CA 1
ATOM 734 C C . HIS A 1 92 ? 4.739 -2.925 -6.910 1.00 94.19 92 HIS A C 1
ATOM 736 O O . HIS A 1 92 ? 4.771 -4.100 -7.277 1.00 94.19 92 HIS A O 1
ATOM 742 N N . VAL A 1 93 ? 3.715 -2.118 -7.193 1.00 95.12 93 VAL A N 1
ATOM 743 C CA . VAL A 1 93 ? 2.542 -2.515 -7.989 1.00 95.12 93 VAL A CA 1
ATOM 744 C C . VAL A 1 93 ? 2.207 -1.460 -9.033 1.00 95.12 93 VAL A C 1
ATOM 746 O O . VAL A 1 93 ? 1.934 -1.806 -10.181 1.00 95.12 93 VAL A O 1
ATOM 749 N N . ILE A 1 94 ? 2.202 -0.178 -8.653 1.00 96.56 9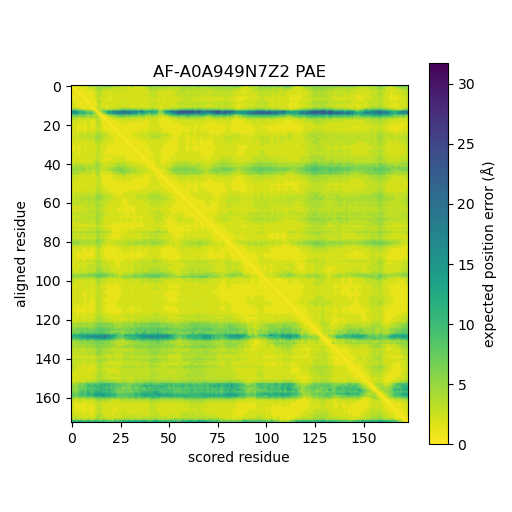4 ILE A N 1
ATOM 750 C CA . ILE A 1 94 ? 1.680 0.887 -9.514 1.00 96.56 94 ILE A CA 1
ATOM 751 C C . ILE A 1 94 ? 2.474 1.029 -10.815 1.00 96.56 94 ILE A C 1
ATOM 753 O O . ILE A 1 94 ? 1.867 1.301 -11.843 1.00 96.56 94 ILE A O 1
ATOM 757 N N . GLU A 1 95 ? 3.775 0.730 -10.809 1.00 94.62 95 GLU A N 1
ATOM 758 C CA . GLU A 1 95 ? 4.672 0.723 -11.976 1.00 94.62 95 GLU A CA 1
ATOM 759 C C . GLU A 1 95 ? 4.281 -0.299 -13.065 1.00 94.62 95 GLU A C 1
ATOM 761 O O . GLU A 1 95 ? 4.742 -0.227 -14.207 1.00 94.62 95 GLU A O 1
ATOM 766 N N . HIS A 1 96 ? 3.401 -1.243 -12.723 1.00 94.38 96 HIS A N 1
ATOM 767 C CA . HIS A 1 96 ? 2.852 -2.251 -13.627 1.00 94.38 96 HIS A CA 1
ATOM 768 C C . HIS A 1 96 ? 1.477 -1.865 -14.200 1.00 94.38 96 HIS A C 1
ATOM 770 O O . HIS A 1 96 ? 0.911 -2.611 -14.999 1.00 94.38 96 HIS A O 1
ATOM 776 N N . MET A 1 97 ? 0.891 -0.745 -13.762 1.00 94.25 97 MET A N 1
ATOM 777 C CA . MET A 1 97 ? -0.491 -0.377 -14.081 1.00 94.25 97 MET A CA 1
ATOM 778 C C . MET A 1 97 ? -0.570 0.551 -15.296 1.00 94.25 97 MET A C 1
ATOM 780 O O . MET A 1 97 ? 0.040 1.613 -15.302 1.00 94.25 97 MET A O 1
ATOM 784 N N . ASN A 1 98 ? -1.410 0.210 -16.283 1.00 90.94 98 ASN A N 1
ATOM 785 C CA . ASN A 1 98 ? -1.690 1.087 -17.435 1.00 90.94 98 ASN A CA 1
ATOM 786 C C . ASN A 1 98 ? -2.403 2.389 -17.027 1.00 90.94 98 ASN A C 1
ATOM 788 O O . ASN A 1 98 ? -2.251 3.420 -17.672 1.00 90.94 98 ASN A O 1
ATOM 792 N N . SER A 1 99 ? -3.209 2.335 -15.964 1.00 93.62 99 SER A N 1
ATOM 793 C CA . SER A 1 99 ? -4.014 3.456 -15.470 1.00 93.62 99 SER A CA 1
ATOM 794 C C . SER A 1 99 ? -3.708 3.708 -13.999 1.00 93.62 99 SER A C 1
ATOM 796 O O . SER A 1 99 ? -4.573 3.578 -13.134 1.00 93.62 99 SER A O 1
ATOM 798 N N . ALA A 1 100 ? -2.449 4.039 -13.708 1.00 96.12 100 ALA A N 1
ATOM 799 C CA . ALA A 1 100 ? -1.965 4.209 -12.342 1.00 96.12 100 ALA A CA 1
ATOM 800 C C . ALA A 1 100 ? -2.751 5.252 -11.533 1.00 96.12 100 ALA A C 1
ATOM 802 O O . ALA A 1 100 ? -3.020 5.012 -10.361 1.00 96.12 100 ALA A O 1
ATOM 803 N N . LEU A 1 101 ? -3.193 6.355 -12.152 1.00 97.06 101 LEU A N 1
ATOM 804 C CA . LEU A 1 101 ? -4.034 7.356 -11.480 1.00 97.06 101 LEU A CA 1
ATOM 805 C C . LEU A 1 101 ? -5.362 6.758 -10.997 1.00 97.06 101 LEU A C 1
ATOM 807 O O . LEU A 1 101 ? -5.704 6.892 -9.826 1.00 97.06 101 LEU A O 1
ATOM 811 N N . GLN A 1 102 ? -6.087 6.039 -11.864 1.00 97.81 102 GLN A N 1
ATOM 812 C CA . GLN A 1 102 ? -7.323 5.350 -11.467 1.00 97.81 102 GLN A CA 1
ATOM 813 C C . GLN A 1 102 ? -7.065 4.297 -10.391 1.00 97.81 102 GLN A C 1
ATOM 815 O O . GLN A 1 102 ? -7.861 4.158 -9.466 1.00 97.81 102 GLN A O 1
ATOM 820 N N . PHE A 1 103 ? -5.954 3.567 -10.496 1.00 98.25 103 PHE A N 1
ATOM 821 C CA . PHE A 1 103 ? -5.587 2.564 -9.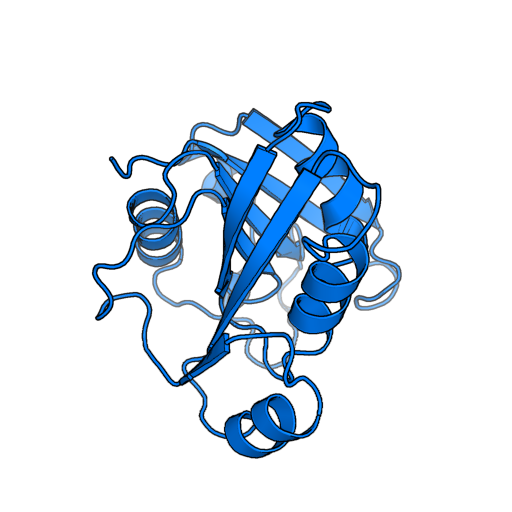507 1.00 98.25 103 PHE A CA 1
ATOM 822 C C . PHE A 1 103 ? -5.333 3.194 -8.133 1.00 98.25 103 PHE A C 1
ATOM 824 O O . PHE A 1 103 ? -5.902 2.738 -7.149 1.00 98.25 103 PHE A O 1
ATOM 831 N N . VAL A 1 104 ? -4.541 4.267 -8.054 1.00 98.50 104 VAL A N 1
ATOM 832 C CA . VAL A 1 104 ? -4.263 4.960 -6.786 1.00 98.50 104 VAL A CA 1
ATOM 833 C C . VAL A 1 104 ? -5.517 5.634 -6.228 1.00 98.50 104 VAL A C 1
ATOM 835 O O . VAL A 1 104 ? -5.776 5.491 -5.037 1.00 98.50 104 VAL A O 1
ATOM 838 N N . ASN A 1 105 ? -6.352 6.261 -7.064 1.00 98.44 105 ASN A N 1
ATOM 839 C CA . ASN A 1 105 ? -7.655 6.779 -6.624 1.00 98.44 105 ASN A CA 1
ATOM 840 C C . ASN A 1 105 ? -8.520 5.673 -6.017 1.00 98.44 105 ASN A C 1
ATOM 842 O O . ASN A 1 105 ? -9.132 5.867 -4.969 1.00 98.44 105 ASN A O 1
ATOM 846 N N . ARG A 1 106 ? -8.498 4.473 -6.606 1.00 98.38 106 ARG A N 1
ATOM 847 C CA . ARG A 1 106 ? -9.207 3.336 -6.028 1.00 98.38 106 ARG A CA 1
ATOM 848 C C . ARG A 1 106 ? -8.661 2.942 -4.656 1.00 98.38 106 ARG A C 1
ATOM 850 O O . ARG A 1 106 ? -9.438 2.581 -3.781 1.00 98.38 106 ARG A O 1
ATOM 857 N N . LEU A 1 107 ? -7.347 3.009 -4.440 1.00 98.69 107 LEU A N 1
ATOM 858 C CA . LEU A 1 107 ? -6.767 2.774 -3.112 1.00 98.69 107 LEU A CA 1
ATOM 859 C C . LEU A 1 107 ? -7.244 3.821 -2.097 1.00 98.69 107 LEU A C 1
ATOM 861 O O . LEU A 1 107 ? -7.547 3.459 -0.962 1.00 98.69 107 LEU A O 1
ATOM 865 N N . VAL A 1 108 ? -7.337 5.090 -2.510 1.00 98.62 108 VAL A N 1
ATOM 866 C CA . VAL A 1 108 ? -7.824 6.204 -1.675 1.00 98.62 108 VAL A CA 1
ATOM 867 C C . VAL A 1 108 ? -9.270 5.969 -1.237 1.00 98.62 108 VAL A C 1
ATOM 869 O O . VAL A 1 108 ? -9.566 6.081 -0.051 1.00 98.62 108 VAL A O 1
ATOM 872 N N . GLU A 1 109 ? -10.134 5.525 -2.151 1.00 98.50 109 GLU A N 1
ATOM 873 C CA . GLU A 1 109 ? -11.531 5.157 -1.860 1.00 98.50 109 GLU A CA 1
ATOM 874 C C . GLU A 1 109 ? -11.685 3.951 -0.919 1.00 98.50 109 GLU A C 1
ATOM 876 O O . GLU A 1 109 ? -12.755 3.740 -0.351 1.00 98.50 109 GLU A O 1
ATOM 881 N N . LEU A 1 110 ? -10.653 3.114 -0.783 1.00 98.62 110 LEU A N 1
ATOM 882 C CA . LEU A 1 110 ? -10.657 1.957 0.117 1.00 98.62 110 LEU A CA 1
ATOM 883 C C . LEU A 1 110 ? -10.093 2.291 1.504 1.00 98.62 110 LEU A C 1
ATOM 885 O O . LEU A 1 110 ? -10.302 1.518 2.443 1.00 98.62 110 LEU A O 1
ATOM 889 N N . ALA A 1 111 ? -9.373 3.405 1.636 1.00 98.75 111 ALA A N 1
ATOM 890 C CA . ALA A 1 111 ? -8.719 3.825 2.867 1.00 98.75 111 ALA A CA 1
ATOM 891 C C . ALA A 1 111 ? -9.584 4.825 3.646 1.00 98.75 111 ALA A C 1
ATOM 893 O O . ALA A 1 111 ? -10.018 5.826 3.088 1.00 98.75 111 ALA A O 1
ATOM 894 N N . ARG A 1 112 ? -9.775 4.602 4.950 1.00 98.56 112 ARG A N 1
ATOM 895 C CA . ARG A 1 112 ? -10.413 5.553 5.875 1.00 98.56 112 ARG A CA 1
ATOM 896 C C . ARG A 1 112 ? -9.442 6.609 6.378 1.00 98.56 112 ARG A C 1
ATOM 898 O O . ARG A 1 112 ? -9.823 7.753 6.576 1.00 98.56 112 ARG A O 1
ATOM 905 N N . SER A 1 113 ? -8.186 6.229 6.630 1.00 97.88 113 SER A N 1
ATOM 906 C CA . SER A 1 113 ? -7.171 7.164 7.129 1.00 97.88 113 SER A CA 1
ATOM 907 C C . SER A 1 113 ? -6.107 7.455 6.086 1.00 97.88 113 SER A C 1
ATOM 909 O O . SER A 1 113 ? -5.976 8.602 5.673 1.00 97.88 113 SER A O 1
ATOM 911 N N . PHE A 1 114 ? -5.354 6.443 5.642 1.00 98.69 114 PHE A N 1
ATOM 912 C CA . PHE A 1 114 ? -4.228 6.671 4.732 1.00 98.69 114 PHE A CA 1
ATOM 913 C C . PHE A 1 114 ? -4.029 5.549 3.713 1.00 98.69 114 PHE A C 1
ATOM 915 O O . PHE A 1 114 ? -4.222 4.367 4.006 1.00 98.69 114 PHE A O 1
ATOM 922 N N . VAL A 1 115 ? -3.540 5.935 2.539 1.00 98.81 115 VAL A N 1
ATOM 923 C CA . VAL A 1 115 ? -2.867 5.066 1.574 1.00 98.81 115 VAL A CA 1
ATOM 924 C C . VAL A 1 115 ? -1.365 5.294 1.696 1.00 98.81 115 VAL A C 1
ATOM 926 O O . VAL A 1 115 ? -0.926 6.439 1.718 1.00 98.81 115 VAL A O 1
ATOM 929 N N . VAL A 1 116 ? -0.568 4.227 1.740 1.00 98.69 116 VAL A N 1
ATOM 930 C CA . VAL A 1 116 ? 0.899 4.287 1.673 1.00 98.69 116 VAL A CA 1
ATOM 931 C C . VAL A 1 116 ? 1.370 3.527 0.443 1.00 98.69 116 VAL A C 1
ATOM 933 O O . VAL A 1 116 ? 1.175 2.314 0.332 1.00 98.69 116 VAL A O 1
ATOM 936 N N . VAL A 1 117 ? 2.019 4.240 -0.471 1.00 98.38 117 VAL A N 1
ATOM 937 C CA . VAL A 1 117 ? 2.564 3.682 -1.707 1.00 98.38 117 VAL A CA 1
ATOM 938 C C . VAL A 1 117 ? 4.082 3.656 -1.631 1.00 98.38 117 VAL A C 1
ATOM 940 O O . VAL A 1 117 ? 4.697 4.610 -1.157 1.00 98.38 117 VAL A O 1
ATOM 943 N N . ALA A 1 118 ? 4.685 2.567 -2.103 1.00 96.88 118 ALA A N 1
ATOM 944 C CA . ALA A 1 118 ? 6.128 2.462 -2.274 1.00 96.88 118 ALA A CA 1
ATOM 945 C C . ALA A 1 118 ? 6.479 1.872 -3.631 1.00 96.88 118 ALA A C 1
ATOM 947 O O . ALA A 1 118 ? 5.942 0.831 -4.002 1.00 96.88 118 ALA A O 1
ATOM 948 N N . CYS A 1 119 ? 7.388 2.504 -4.358 1.00 95.12 119 CYS A N 1
ATOM 949 C CA . CYS A 1 119 ? 7.730 2.106 -5.721 1.00 95.12 119 CYS A CA 1
ATOM 950 C C . CYS A 1 119 ? 9.099 2.669 -6.130 1.00 95.12 119 CYS A C 1
ATOM 952 O O . CYS A 1 119 ? 9.626 3.563 -5.458 1.00 95.12 119 CYS A O 1
ATOM 954 N N . PRO A 1 120 ? 9.692 2.173 -7.231 1.00 94.88 120 PRO A N 1
ATOM 955 C CA . PRO A 1 120 ? 10.853 2.805 -7.841 1.00 94.88 120 PRO A CA 1
ATOM 956 C C . PRO A 1 120 ? 10.569 4.268 -8.178 1.00 94.88 120 PRO A C 1
ATOM 958 O O . PRO A 1 120 ? 9.493 4.607 -8.673 1.00 94.88 120 PRO A O 1
ATOM 961 N N . TRP A 1 121 ? 11.539 5.131 -7.895 1.00 95.88 121 TRP A N 1
ATOM 962 C CA . TRP A 1 121 ? 11.444 6.565 -8.126 1.00 95.88 121 TRP A CA 1
ATOM 963 C C . TRP A 1 121 ? 12.265 6.956 -9.341 1.00 95.88 121 TRP A C 1
ATOM 965 O O . TRP A 1 121 ? 13.458 6.659 -9.385 1.00 95.88 121 TRP A O 1
ATOM 975 N N . LYS A 1 122 ? 11.631 7.613 -10.323 1.00 94.56 122 LYS A N 1
ATOM 976 C CA . LYS A 1 122 ? 12.288 8.073 -11.556 1.00 94.56 122 LYS A CA 1
ATOM 977 C C . LYS A 1 122 ? 13.169 7.008 -12.206 1.00 94.56 122 LYS A C 1
ATOM 979 O O . LYS A 1 122 ? 14.224 7.308 -12.762 1.00 94.56 122 LYS A O 1
ATOM 984 N N . GLU A 1 123 ? 12.747 5.748 -12.123 1.00 90.75 123 GLU A N 1
ATOM 985 C CA . GLU A 1 123 ? 13.462 4.647 -12.750 1.00 90.75 123 GLU A CA 1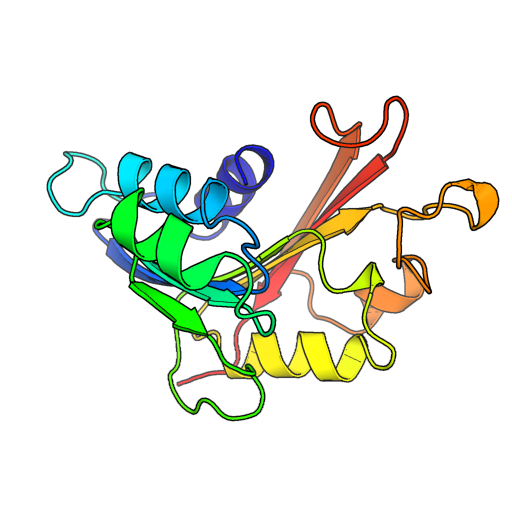
ATOM 986 C C . GLU A 1 123 ? 13.504 4.914 -14.261 1.00 90.75 123 GLU A C 1
ATOM 988 O O . GLU A 1 123 ? 12.448 5.135 -14.861 1.00 90.75 123 GLU A O 1
ATOM 993 N N . PRO A 1 124 ? 14.687 4.969 -14.887 1.00 89.56 124 PRO A N 1
ATOM 994 C CA . PRO A 1 124 ? 14.765 5.182 -16.319 1.00 89.56 124 PRO A CA 1
ATOM 995 C C . PRO A 1 124 ? 14.407 3.880 -17.065 1.00 89.56 124 PRO A C 1
ATOM 997 O O . PRO A 1 124 ? 14.572 2.792 -16.497 1.00 89.56 124 PRO A O 1
ATOM 1000 N N . PRO A 1 125 ? 13.926 3.944 -18.323 1.00 88.69 125 PRO A N 1
ATOM 1001 C CA . PRO A 1 125 ? 13.415 2.772 -19.044 1.00 88.69 125 PRO A CA 1
ATOM 1002 C C . PRO A 1 125 ? 14.398 1.597 -19.129 1.00 88.69 125 PRO A C 1
ATOM 1004 O O . PRO A 1 125 ? 14.003 0.441 -19.002 1.00 88.69 125 PRO A O 1
ATOM 1007 N N . GLU A 1 126 ? 15.696 1.865 -19.272 1.00 87.56 126 GLU A N 1
ATOM 1008 C CA . GLU A 1 126 ? 16.747 0.843 -19.307 1.00 87.56 126 GLU A CA 1
ATOM 1009 C C . GLU A 1 126 ? 16.921 0.089 -17.980 1.00 87.56 126 GLU A C 1
ATOM 1011 O O . GLU A 1 126 ? 17.547 -0.972 -17.936 1.00 87.56 126 GLU A O 1
ATOM 1016 N N . ARG A 1 127 ? 16.364 0.623 -16.889 1.00 83.19 127 ARG A N 1
ATOM 1017 C CA . ARG A 1 127 ? 16.367 0.008 -15.562 1.00 83.19 127 ARG A CA 1
ATOM 1018 C C . ARG A 1 127 ? 15.030 -0.599 -15.179 1.00 83.19 127 ARG A C 1
ATOM 1020 O O . ARG A 1 127 ? 14.963 -1.157 -14.087 1.00 83.19 127 ARG A O 1
ATOM 1027 N N . PHE A 1 128 ? 14.015 -0.580 -16.040 1.00 87.88 128 PHE A N 1
ATOM 1028 C CA . PHE A 1 128 ? 12.710 -1.165 -15.737 1.00 87.88 128 PHE A CA 1
ATOM 1029 C C . PHE A 1 128 ? 12.815 -2.611 -15.236 1.00 87.88 128 PHE A C 1
ATOM 1031 O O . PHE A 1 128 ? 13.559 -3.457 -15.744 1.00 87.88 128 PHE A O 1
ATOM 1038 N N . GLY A 1 129 ? 12.133 -2.886 -14.124 1.00 76.75 129 GLY A N 1
ATOM 1039 C CA . GLY A 1 129 ? 11.901 -4.240 -13.633 1.00 76.75 129 GLY A CA 1
ATOM 1040 C C . GLY A 1 129 ? 11.067 -5.060 -14.610 1.00 76.75 129 GLY A C 1
ATOM 1041 O O . GLY A 1 129 ? 10.466 -4.544 -15.552 1.00 76.75 129 GLY A O 1
ATOM 1042 N N . THR A 1 130 ? 11.018 -6.373 -14.391 1.00 81.25 130 THR A N 1
ATOM 1043 C CA . THR A 1 130 ? 10.158 -7.246 -15.191 1.00 81.25 130 THR A CA 1
ATOM 1044 C C . THR A 1 130 ? 8.705 -6.796 -15.066 1.00 81.25 130 THR A C 1
ATOM 1046 O O . THR A 1 130 ? 8.115 -6.905 -13.997 1.00 81.25 130 THR A O 1
ATOM 1049 N N . GLY A 1 131 ? 8.133 -6.328 -16.174 1.00 84.69 131 GLY A N 1
ATOM 1050 C CA . GLY A 1 131 ? 6.745 -5.881 -16.245 1.00 84.69 131 GLY A CA 1
ATOM 1051 C C . GLY A 1 131 ? 6.510 -4.429 -15.832 1.00 84.69 131 GLY A C 1
ATOM 1052 O O . GLY A 1 131 ? 5.347 -4.051 -15.746 1.00 84.69 131 GLY A O 1
ATOM 1053 N N . HIS A 1 132 ? 7.548 -3.633 -15.551 1.00 90.69 132 HIS A N 1
ATOM 1054 C CA . HIS A 1 132 ? 7.377 -2.187 -15.377 1.00 90.69 132 HIS A CA 1
ATOM 1055 C C . HIS A 1 132 ? 7.095 -1.586 -16.753 1.00 90.69 132 HIS A C 1
ATOM 1057 O O . HIS A 1 132 ? 7.770 -1.932 -17.726 1.00 90.69 132 HIS A O 1
ATOM 1063 N N . ILE A 1 133 ? 6.090 -0.721 -16.839 1.00 93.38 133 ILE A N 1
ATOM 1064 C CA . ILE A 1 133 ? 5.671 -0.115 -18.112 1.00 93.38 133 ILE A CA 1
ATOM 1065 C C . ILE A 1 133 ? 5.732 1.413 -18.088 1.00 93.38 133 ILE A C 1
ATOM 1067 O O . ILE A 1 133 ? 5.619 2.045 -19.135 1.00 93.38 133 ILE A O 1
ATOM 1071 N N . TRP A 1 134 ? 5.931 2.006 -16.911 1.00 93.94 134 TRP A N 1
ATOM 1072 C CA . TRP A 1 134 ? 6.099 3.441 -16.716 1.00 93.94 134 TRP A CA 1
ATOM 1073 C C . TRP A 1 134 ? 6.879 3.713 -15.420 1.00 93.94 134 TRP A C 1
ATOM 1075 O O . TRP A 1 134 ? 7.161 2.795 -14.648 1.00 93.94 134 TRP A O 1
ATOM 1085 N N . SER A 1 135 ? 7.244 4.976 -15.200 1.00 93.31 135 SER A N 1
ATOM 1086 C CA . SER A 1 135 ? 8.059 5.415 -14.067 1.00 93.31 135 SER A CA 1
ATOM 1087 C C . SER A 1 135 ? 7.335 6.464 -13.240 1.00 93.31 135 SER A C 1
ATOM 1089 O O . SER A 1 135 ? 6.713 7.368 -13.797 1.00 93.31 135 SER A O 1
ATOM 1091 N N . VAL A 1 136 ? 7.448 6.367 -11.918 1.00 95.31 136 VAL A N 1
ATOM 1092 C CA . VAL A 1 136 ? 6.835 7.327 -10.998 1.00 95.31 136 VAL A CA 1
ATOM 1093 C C . VAL A 1 136 ? 7.686 8.596 -10.941 1.00 95.31 136 VAL A C 1
ATOM 1095 O O . VAL A 1 136 ? 8.891 8.529 -10.691 1.00 95.31 136 VAL A O 1
ATOM 1098 N N . THR A 1 137 ? 7.057 9.747 -11.182 1.00 95.75 137 THR A N 1
ATOM 1099 C CA . THR A 1 137 ? 7.683 11.079 -11.296 1.00 95.75 137 THR A CA 1
ATOM 1100 C C . THR A 1 137 ? 7.013 12.094 -10.368 1.00 95.75 137 THR A C 1
ATOM 1102 O O . THR A 1 137 ? 5.979 11.789 -9.769 1.00 95.75 137 THR A O 1
ATOM 1105 N N . GLU A 1 138 ? 7.571 13.309 -10.254 1.00 96.62 138 GLU A N 1
ATOM 1106 C CA . GLU A 1 138 ? 6.895 14.420 -9.564 1.00 96.62 138 GLU A CA 1
ATOM 1107 C C . GLU A 1 138 ? 5.520 14.704 -10.162 1.00 96.62 138 GLU A C 1
ATOM 1109 O O . GLU A 1 138 ? 4.538 14.719 -9.435 1.00 96.62 138 GLU A O 1
ATOM 1114 N N . GLU A 1 139 ? 5.436 14.807 -11.490 1.00 96.38 139 GLU A N 1
ATOM 1115 C CA . GLU A 1 139 ? 4.178 15.084 -12.191 1.00 96.38 139 GLU A CA 1
ATOM 1116 C C . GLU A 1 139 ? 3.074 14.083 -11.823 1.00 96.38 139 GLU A C 1
ATOM 1118 O O . GLU A 1 139 ? 1.916 14.463 -11.678 1.00 96.38 139 GLU A O 1
ATOM 1123 N N . PHE A 1 140 ? 3.420 12.807 -11.619 1.00 97.19 140 PHE A N 1
ATOM 1124 C CA . PHE A 1 140 ? 2.451 11.817 -11.160 1.00 97.19 140 PHE A CA 1
ATOM 1125 C C . PHE A 1 140 ? 1.989 12.085 -9.723 1.00 97.19 140 PHE A C 1
ATOM 1127 O O . PHE A 1 140 ? 0.784 12.103 -9.470 1.00 97.19 140 PHE A O 1
ATOM 1134 N N . ILE A 1 141 ? 2.920 12.284 -8.784 1.00 96.56 141 ILE A N 1
ATOM 1135 C CA . ILE A 1 141 ? 2.575 12.469 -7.365 1.00 96.56 141 ILE A CA 1
ATOM 1136 C C . ILE A 1 141 ? 1.852 13.796 -7.101 1.00 96.56 141 ILE A C 1
ATOM 1138 O O . ILE A 1 141 ? 1.057 13.852 -6.169 1.00 96.56 141 ILE A O 1
ATOM 1142 N N . ASP A 1 142 ? 2.061 14.814 -7.940 1.00 96.81 142 ASP A N 1
ATOM 1143 C CA . ASP A 1 142 ? 1.401 16.125 -7.850 1.00 96.81 142 ASP A CA 1
ATOM 1144 C C . ASP A 1 142 ? -0.121 16.051 -8.103 1.00 96.81 142 ASP A C 1
ATOM 1146 O O . ASP A 1 142 ? -0.842 17.015 -7.857 1.00 96.81 142 ASP A O 1
ATOM 1150 N N . ASN A 1 143 ? -0.639 14.896 -8.544 1.00 97.75 143 ASN A N 1
ATOM 1151 C CA . ASN A 1 143 ? -2.080 14.638 -8.651 1.00 97.75 143 ASN A CA 1
ATOM 1152 C C . ASN A 1 143 ? -2.750 14.311 -7.303 1.00 97.75 143 ASN A C 1
ATOM 1154 O O . ASN A 1 143 ? -3.966 14.120 -7.270 1.00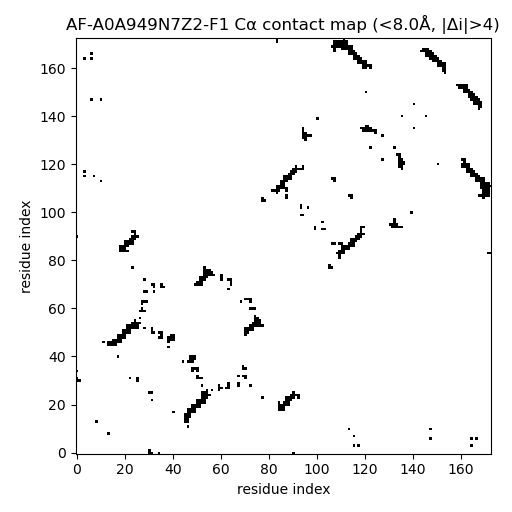 97.75 143 ASN A O 1
ATOM 1158 N N . PHE A 1 144 ? -1.987 14.192 -6.212 1.00 97.94 144 PHE A N 1
ATOM 1159 C CA . PHE A 1 144 ? -2.494 13.752 -4.913 1.00 97.94 144 PHE A CA 1
ATOM 1160 C C . PHE A 1 144 ? -2.075 14.697 -3.784 1.00 97.94 144 PHE A C 1
ATOM 1162 O O . PHE A 1 144 ? -0.978 15.254 -3.790 1.00 97.94 144 PHE A O 1
ATOM 1169 N N . ASP A 1 145 ? -2.914 14.797 -2.752 1.00 96.81 145 ASP A N 1
ATOM 1170 C CA . ASP A 1 145 ? -2.601 15.530 -1.523 1.00 96.81 145 ASP A CA 1
ATOM 1171 C C . ASP A 1 145 ? -1.610 14.732 -0.658 1.00 96.81 145 ASP A C 1
ATOM 1173 O O . ASP A 1 145 ? -1.985 14.006 0.264 1.00 96.81 145 ASP A O 1
ATOM 1177 N N . ILE A 1 146 ? -0.318 14.819 -0.979 1.00 98.00 146 ILE A N 1
ATOM 1178 C CA . ILE A 1 146 ? 0.729 14.069 -0.275 1.00 98.00 146 ILE A CA 1
ATOM 1179 C C . ILE A 1 146 ? 0.950 14.620 1.143 1.00 98.00 146 ILE A C 1
ATOM 1181 O O . ILE A 1 146 ? 1.349 15.771 1.315 1.00 98.00 146 ILE A O 1
ATOM 1185 N N . VAL A 1 147 ? 0.780 13.769 2.162 1.00 97.88 147 VAL A N 1
ATOM 1186 C CA . VAL A 1 147 ? 0.962 14.135 3.587 1.00 97.88 147 VAL A CA 1
ATOM 1187 C C . VAL A 1 147 ? 2.276 13.648 4.203 1.00 97.88 147 VAL A C 1
ATOM 1189 O O . VAL A 1 147 ? 2.726 14.189 5.209 1.00 97.88 147 VAL A O 1
ATOM 1192 N N . ASP A 1 148 ? 2.916 12.644 3.606 1.00 97.88 148 ASP A N 1
ATOM 1193 C CA . ASP A 1 148 ? 4.260 12.177 3.967 1.00 97.88 148 ASP A CA 1
ATOM 1194 C C . ASP A 1 148 ? 4.969 11.710 2.694 1.00 97.88 148 ASP A C 1
ATOM 1196 O O . ASP A 1 148 ? 4.352 11.082 1.833 1.00 97.88 148 ASP A O 1
ATOM 1200 N N . LYS A 1 149 ? 6.261 12.022 2.561 1.00 97.25 149 LYS A N 1
ATOM 1201 C CA . LYS A 1 149 ? 7.087 11.607 1.423 1.00 97.25 149 LYS A CA 1
ATOM 1202 C C . LYS A 1 149 ? 8.506 11.318 1.881 1.00 97.25 149 LYS A C 1
ATOM 1204 O O . LYS A 1 149 ? 9.081 12.061 2.672 1.00 97.25 149 LYS A O 1
ATOM 1209 N N . THR A 1 150 ? 9.107 10.259 1.362 1.00 97.06 150 THR A N 1
ATOM 1210 C CA . THR A 1 150 ? 10.520 9.942 1.575 1.00 97.06 150 THR A CA 1
ATOM 1211 C C . THR A 1 150 ? 11.089 9.322 0.308 1.00 97.06 150 THR A C 1
ATOM 1213 O O . THR A 1 150 ? 10.572 8.319 -0.172 1.00 97.06 150 THR A O 1
ATOM 1216 N N . VAL A 1 151 ? 12.161 9.913 -0.220 1.00 96.44 151 VAL A N 1
ATOM 1217 C CA . VAL A 1 151 ? 12.982 9.314 -1.280 1.00 96.44 151 VAL A CA 1
ATOM 1218 C C . VAL A 1 151 ? 14.244 8.764 -0.628 1.00 96.44 151 VAL A C 1
ATOM 1220 O O . VAL A 1 151 ? 14.831 9.425 0.229 1.00 96.44 151 VAL A O 1
ATOM 1223 N N . TYR A 1 152 ? 14.626 7.541 -0.977 1.00 93.81 152 TYR A N 1
ATOM 1224 C CA . TYR A 1 152 ? 15.762 6.854 -0.371 1.00 93.81 152 TYR A CA 1
ATOM 1225 C C . TYR A 1 152 ? 16.381 5.845 -1.338 1.00 93.81 152 TYR A C 1
ATOM 1227 O O . TYR A 1 152 ? 15.729 5.370 -2.265 1.00 93.81 152 TYR A O 1
ATOM 1235 N N . GLU A 1 153 ? 17.640 5.480 -1.104 1.00 91.62 153 GLU A N 1
ATOM 1236 C CA . GLU A 1 153 ? 18.270 4.379 -1.831 1.00 91.62 153 GLU A CA 1
ATOM 1237 C C . GLU A 1 153 ? 17.800 3.038 -1.249 1.00 91.62 153 GLU A C 1
ATOM 1239 O O . GLU A 1 153 ? 17.991 2.745 -0.064 1.00 91.62 153 GLU A O 1
ATOM 1244 N N . GLY A 1 154 ? 17.156 2.221 -2.083 1.00 82.56 154 GLY A N 1
ATOM 1245 C CA . GLY A 1 154 ? 16.605 0.940 -1.661 1.00 82.56 154 GLY A CA 1
ATOM 1246 C C . GLY A 1 154 ? 17.691 -0.108 -1.421 1.00 82.56 154 GLY A C 1
ATOM 1247 O O . GLY A 1 154 ? 18.495 -0.390 -2.305 1.00 82.56 154 GLY A O 1
ATOM 1248 N N . VAL A 1 155 ? 17.667 -0.762 -0.257 1.00 82.00 155 VAL A N 1
ATOM 1249 C CA . VAL A 1 155 ? 18.580 -1.885 0.048 1.00 82.00 155 VAL A CA 1
ATOM 1250 C C . VAL A 1 155 ? 18.015 -3.250 -0.362 1.00 82.00 155 VAL A C 1
ATOM 1252 O O . VAL A 1 155 ? 18.760 -4.217 -0.502 1.00 82.00 155 VAL A O 1
ATOM 1255 N N . PHE A 1 156 ? 16.695 -3.332 -0.560 1.00 76.81 156 PHE A N 1
ATOM 1256 C CA . PHE A 1 156 ? 15.979 -4.557 -0.944 1.00 76.81 156 PHE A CA 1
ATOM 1257 C C . PHE A 1 156 ? 15.534 -4.570 -2.411 1.00 76.81 156 PHE A C 1
ATOM 1259 O O . PHE A 1 156 ? 15.080 -5.601 -2.907 1.00 76.81 156 PHE A O 1
ATOM 1266 N N . TYR A 1 157 ? 15.659 -3.434 -3.097 1.00 78.00 157 TYR A N 1
ATOM 1267 C CA . TYR A 1 157 ? 15.430 -3.299 -4.532 1.00 78.00 157 TYR A CA 1
ATOM 1268 C C . TYR A 1 157 ? 16.776 -3.136 -5.253 1.00 78.00 157 TYR A C 1
ATOM 1270 O O . TYR A 1 157 ? 17.809 -2.975 -4.606 1.00 78.00 157 TYR A O 1
ATOM 1278 N N . LYS A 1 158 ? 16.783 -3.249 -6.587 1.00 79.19 158 LYS A N 1
ATOM 1279 C CA . LYS A 1 158 ? 17.991 -3.237 -7.431 1.00 79.19 158 LYS A CA 1
ATOM 1280 C C . LYS A 1 158 ? 19.022 -2.207 -6.942 1.00 79.19 158 LYS A C 1
ATOM 1282 O O . LYS A 1 158 ? 18.691 -1.036 -6.770 1.00 79.19 158 LYS A O 1
ATOM 1287 N N . ARG A 1 159 ? 20.277 -2.634 -6.772 1.00 77.62 159 ARG A N 1
ATOM 1288 C CA . ARG A 1 159 ? 21.372 -1.792 -6.261 1.00 77.62 159 ARG A CA 1
ATOM 1289 C C . ARG A 1 159 ? 21.466 -0.458 -7.015 1.00 77.62 159 ARG A C 1
ATOM 1291 O O . ARG A 1 159 ? 21.473 -0.462 -8.245 1.00 77.62 159 ARG A O 1
ATOM 1298 N N . GLY A 1 160 ? 21.597 0.649 -6.281 1.00 78.62 160 GLY A N 1
ATOM 1299 C CA . GLY A 1 160 ? 21.709 1.993 -6.856 1.00 78.62 160 GLY A CA 1
ATOM 1300 C C . GLY A 1 160 ? 20.410 2.522 -7.469 1.00 78.62 160 GLY A C 1
ATOM 1301 O O . GLY A 1 160 ? 20.467 3.380 -8.353 1.00 78.62 160 GLY A O 1
ATOM 1302 N N . SER A 1 161 ? 19.261 1.975 -7.061 1.00 85.50 161 SER A N 1
ATOM 1303 C CA . SER A 1 161 ? 17.943 2.495 -7.430 1.00 85.50 161 SER A CA 1
ATOM 1304 C C . SER A 1 161 ? 17.372 3.322 -6.292 1.00 85.50 161 SER A C 1
ATOM 1306 O O . SER A 1 161 ? 17.377 2.899 -5.132 1.00 85.50 161 SER A O 1
ATOM 1308 N N . GLU A 1 162 ? 16.833 4.479 -6.648 1.00 93.62 162 GLU A N 1
ATOM 1309 C CA . GLU A 1 162 ? 16.045 5.290 -5.736 1.00 93.62 162 GLU A CA 1
ATOM 1310 C C . GLU A 1 162 ? 14.620 4.742 -5.666 1.00 93.62 162 GLU A C 1
ATOM 1312 O O . GLU A 1 162 ? 14.025 4.323 -6.662 1.00 93.62 162 GLU A O 1
ATOM 1317 N N . LEU A 1 163 ? 14.084 4.727 -4.457 1.00 95.19 163 LEU A N 1
ATOM 1318 C CA . LEU A 1 163 ? 12.710 4.380 -4.154 1.00 95.19 163 LEU A CA 1
ATOM 1319 C C . LEU A 1 163 ? 12.029 5.602 -3.554 1.00 95.19 163 LEU A C 1
ATOM 1321 O O . LEU A 1 163 ? 12.662 6.419 -2.882 1.00 95.19 163 LEU A O 1
ATOM 1325 N N . ILE A 1 164 ? 10.724 5.695 -3.761 1.00 96.94 164 ILE A N 1
ATOM 1326 C CA . ILE A 1 164 ? 9.871 6.664 -3.087 1.00 96.94 164 ILE A CA 1
ATOM 1327 C C . ILE A 1 164 ? 8.857 5.914 -2.233 1.00 96.94 164 ILE A C 1
ATOM 1329 O O . ILE A 1 164 ? 8.287 4.910 -2.658 1.00 96.94 164 ILE A O 1
ATOM 1333 N N . ILE A 1 165 ? 8.631 6.427 -1.029 1.00 97.88 165 ILE A N 1
ATOM 1334 C CA . ILE A 1 165 ? 7.447 6.155 -0.223 1.00 97.88 165 ILE A CA 1
ATOM 1335 C C . ILE A 1 165 ? 6.667 7.456 -0.128 1.00 97.88 165 ILE A C 1
ATOM 1337 O O . ILE A 1 165 ? 7.244 8.495 0.196 1.00 97.88 165 ILE A O 1
ATOM 1341 N N . PHE A 1 166 ? 5.369 7.406 -0.394 1.00 98.25 166 PHE A N 1
ATOM 1342 C CA . PHE A 1 166 ? 4.480 8.543 -0.193 1.00 98.25 166 PHE A CA 1
ATOM 1343 C C . PHE A 1 166 ? 3.148 8.101 0.403 1.00 98.25 166 PHE A C 1
ATOM 1345 O O . PHE A 1 166 ? 2.711 6.963 0.211 1.00 98.25 166 PHE A O 1
ATOM 1352 N N . ALA A 1 167 ? 2.526 9.003 1.155 1.00 98.69 167 ALA A N 1
ATOM 1353 C CA . ALA A 1 167 ? 1.249 8.775 1.803 1.00 98.69 167 ALA A CA 1
ATOM 1354 C C . ALA A 1 167 ? 0.200 9.788 1.345 1.00 98.69 167 ALA A C 1
ATOM 1356 O O . ALA A 1 167 ? 0.501 10.974 1.208 1.00 98.69 167 ALA A O 1
ATOM 1357 N N . ILE A 1 168 ? -1.025 9.304 1.156 1.00 98.62 168 ILE A N 1
ATOM 1358 C CA . ILE A 1 168 ? -2.194 10.075 0.717 1.00 98.62 168 ILE A CA 1
ATOM 1359 C C . ILE A 1 168 ? -3.314 9.860 1.748 1.00 98.62 168 ILE A C 1
ATOM 1361 O O . ILE A 1 168 ? -3.487 8.720 2.194 1.00 98.62 168 ILE A O 1
ATOM 1365 N N . PRO A 1 169 ? -4.078 10.890 2.148 1.00 98.56 169 PRO A N 1
ATOM 1366 C CA . PRO A 1 169 ? -5.294 10.716 2.932 1.00 98.56 169 PRO A CA 1
ATOM 1367 C C . PRO A 1 169 ? -6.287 9.781 2.236 1.00 98.56 169 PRO A C 1
ATOM 1369 O O . PRO A 1 169 ? -6.464 9.832 1.022 1.00 98.56 169 PRO A O 1
ATOM 1372 N N . GLY A 1 170 ? -6.928 8.919 3.016 1.00 98.31 170 GLY A N 1
ATOM 1373 C CA . GLY A 1 170 ? -8.059 8.123 2.559 1.00 98.31 170 GLY A CA 1
ATOM 1374 C C . GLY A 1 170 ? -9.335 8.958 2.427 1.00 98.31 170 GLY A C 1
ATOM 1375 O O . GLY A 1 170 ? -9.442 10.026 3.031 1.00 98.31 170 GLY A O 1
ATOM 1376 N N . SER A 1 171 ? -10.303 8.471 1.649 1.00 98.19 171 SER A N 1
ATOM 1377 C CA . SER A 1 171 ? -11.618 9.113 1.482 1.00 98.19 171 SER A CA 1
ATOM 1378 C C . SER A 1 171 ? -12.800 8.243 1.916 1.00 98.19 171 SER A C 1
ATOM 1380 O O . SER A 1 171 ? -13.946 8.679 1.812 1.00 98.19 171 SER A O 1
ATOM 1382 N N . ALA A 1 172 ? -12.544 7.021 2.385 1.00 96.50 172 ALA A N 1
ATOM 1383 C CA . ALA A 1 172 ? -13.585 6.108 2.832 1.00 96.50 172 ALA A CA 1
ATOM 1384 C C . ALA A 1 172 ? -14.170 6.518 4.194 1.00 96.50 172 ALA A C 1
ATOM 1386 O O . ALA A 1 172 ? -13.433 6.942 5.085 1.00 96.50 172 ALA A O 1
ATOM 1387 N N . GLU A 1 173 ? -15.479 6.314 4.366 1.00 86.06 173 GLU A N 1
ATOM 1388 C CA . GLU A 1 173 ? -16.182 6.460 5.654 1.00 86.06 173 GLU A CA 1
ATOM 1389 C C . GLU A 1 173 ? -15.971 5.254 6.594 1.00 86.06 173 GLU A C 1
ATOM 1391 O O . GLU A 1 173 ? -15.834 4.093 6.120 1.00 86.06 173 GLU A O 1
#

Secondary structure (DSSP, 8-state):
-GGGHHHHHHHS-S-SEEEEEEEES-TTSHHHHHHHHHT-TTSS-SEEEEEEEEES-GGGHHHHHHH-TTSEEEE--TTT----EEEEEEES-GGG-TTHHHHHHHHHHHEEEEEEEEEEBS--GGG--TT--S-B-HHHHTTS--SEEEEEE-SSSSTT-EEEEEEEE----

pLDDT: mean 94.71, std 5.47, range [69.56, 98.88]

Foldseek 3Di:
DV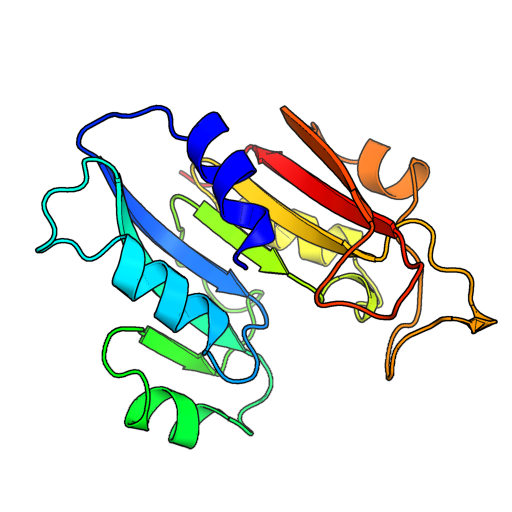VCVVVVCVLPPQAQDEWEEEEEACPQCPVQLVVQVVQPPPDPGSYHYAYEYEYCDCVNQVVNCVVRVSHNYYHDDLVPDPAAIQEYEYEADLQLDPCSVVVVVSSLQRHQFKYKYKHFAPQDPVRDDDRRDDHDYPVNPVVAPWPDKDWDQDPPDDHPTIMMITMGTHDYD

Solvent-accessible surface area (backbone atoms only — not comparable to full-atom values): 9529 Å² total; per-residue (Å²): 100,79,85,47,50,67,58,52,46,67,78,55,60,91,45,88,44,75,36,43,31,37,31,41,50,42,68,61,34,63,54,52,37,51,53,24,62,78,16,32,76,89,52,92,64,45,56,23,37,50,34,33,31,36,20,72,63,63,88,30,49,70,56,24,48,69,76,35,73,82,33,51,69,44,70,47,56,80,87,78,56,85,73,69,22,41,34,28,36,38,52,70,45,60,44,58,45,95,53,40,68,64,52,51,51,52,43,23,57,29,1,43,50,29,24,41,39,33,38,62,36,64,51,51,81,94,66,53,55,96,70,44,80,59,60,49,46,68,80,63,56,71,77,51,74,69,79,46,76,47,76,43,77,36,87,92,50,67,85,93,34,44,26,32,39,40,26,33,65,24,71,28,128

Mean predicted aligned error: 3.25 Å

Nearest PDB structures (foldseek):
  1ne2-assembly1_B  TM=6.916E-01  e=1.532E-08  Thermoplasma acidophilum
  1ne2-assembly1_A  TM=7.589E-01  e=1.071E-07  Thermoplasma acidophilum
  3i9f-assembly1_B  TM=6.915E-01  e=7.156E-06  Saccharolobus solfataricus
  1fo8-assembly1_A  TM=3.548E-01  e=8.565E-03  Oryctolagus cuniculus
  5djs-assembly1_A  TM=4.596E-01  e=1.971E-01  Thermobaculum terrenum